Protein AF-A0A350LV17-F1 (afdb_monomer_lite)

Sequence (93 aa):
GEPVWDRLAVDAPLEEAFERARASGAPLFVNDVDIGTGARAPMLCNLQVAPLAGAPGQMLILLAPRELAGRMAQKSGVKAAARSAIGMAEMLA

Radius of gyration: 14.92 Å; chains: 1; bounding box: 36×26×43 Å

Foldseek 3Di:
DDPPCVQKDKPDPCVVVVVVCLVVQHKWWWAQIFIDRVPDGTFGWIWIKGDDPPDRSDIDIDTGGPCVVPVVPDDDDDPDDDGDRDDPPPPPD

Secondary structure (DSSP, 8-state):
---HHHH-EESS--HHHHHHHHHHT--EEEEEEEEE-SSS--EEEEEEEEEPTT-TT-EEEEEEEGGGGGGGS--------------TTSTT-

pLDDT: mean 78.86, std 18.6, range [40.59, 95.75]

Structure (mmCIF, N/CA/C/O backbone):
data_AF-A0A350LV17-F1
#
_entry.id   AF-A0A350LV17-F1
#
loop_
_atom_site.group_PDB
_atom_site.id
_atom_site.type_symbol
_atom_site.label_atom_id
_atom_site.label_alt_id
_atom_site.label_comp_id
_atom_site.label_asym_id
_atom_site.label_entity_id
_atom_site.label_seq_id
_atom_site.pdbx_PDB_ins_code
_atom_site.Cartn_x
_atom_site.Cartn_y
_atom_site.Cartn_z
_atom_site.occupancy
_atom_site.B_iso_or_equiv
_atom_site.auth_seq_id
_atom_site.auth_comp_id
_atom_site.auth_asym_id
_atom_site.auth_atom_id
_atom_site.pdbx_PDB_model_num
ATOM 1 N N . GLY A 1 1 ? -16.695 -8.918 -6.952 1.00 72.94 1 GLY A N 1
ATOM 2 C CA . GLY A 1 1 ? -15.453 -8.136 -7.092 1.00 72.94 1 GLY A CA 1
ATOM 3 C C . GLY A 1 1 ? -14.284 -9.066 -6.876 1.00 72.94 1 GLY A C 1
ATOM 4 O O . GLY A 1 1 ? -14.478 -10.079 -6.218 1.00 72.94 1 GLY A O 1
ATOM 5 N N . GLU A 1 2 ? -13.124 -8.751 -7.437 1.00 81.94 2 GLU A N 1
ATOM 6 C CA . GLU A 1 2 ? -11.883 -9.498 -7.189 1.00 81.94 2 GLU A CA 1
ATOM 7 C C . GLU A 1 2 ? -11.014 -8.740 -6.177 1.00 81.94 2 GLU A C 1
ATOM 9 O O . GLU A 1 2 ? -11.060 -7.503 -6.167 1.00 81.94 2 GLU A O 1
ATOM 14 N N . PRO A 1 3 ? -10.253 -9.439 -5.318 1.00 86.50 3 PRO A N 1
ATOM 15 C CA . PRO A 1 3 ? -9.285 -8.807 -4.432 1.00 86.50 3 PRO A CA 1
ATOM 16 C C . PRO A 1 3 ? -8.299 -7.936 -5.215 1.00 86.50 3 PRO A C 1
ATOM 18 O O . PRO A 1 3 ? -7.781 -8.326 -6.258 1.00 86.50 3 PRO A O 1
ATOM 21 N N . VAL A 1 4 ? -8.020 -6.735 -4.709 1.00 87.06 4 VAL A N 1
ATOM 22 C CA . VAL A 1 4 ? -7.124 -5.786 -5.391 1.00 87.06 4 VAL A CA 1
ATOM 23 C C . VAL A 1 4 ? -5.705 -6.344 -5.566 1.00 87.06 4 VAL A C 1
ATOM 25 O O . VAL A 1 4 ? -5.069 -6.090 -6.587 1.00 87.06 4 VAL A O 1
ATOM 28 N N . TRP A 1 5 ? -5.244 -7.157 -4.614 1.00 85.75 5 TRP A N 1
ATOM 29 C CA . TRP A 1 5 ? -3.924 -7.792 -4.635 1.00 85.75 5 TRP A CA 1
ATOM 30 C C . TRP A 1 5 ? -3.808 -8.924 -5.661 1.00 85.75 5 TRP A C 1
ATOM 32 O O . TRP A 1 5 ? -2.704 -9.227 -6.095 1.00 85.75 5 TRP A O 1
ATOM 42 N N . ASP A 1 6 ? -4.931 -9.457 -6.147 1.00 87.44 6 ASP A N 1
ATOM 43 C CA . ASP A 1 6 ? -4.938 -10.425 -7.252 1.00 87.44 6 ASP A CA 1
ATOM 44 C C . ASP A 1 6 ? -4.794 -9.726 -8.616 1.00 87.44 6 ASP A C 1
ATOM 46 O O . ASP A 1 6 ? -4.450 -10.343 -9.623 1.00 87.44 6 ASP A O 1
ATOM 50 N N . ARG A 1 7 ? -5.064 -8.413 -8.664 1.00 87.75 7 ARG A N 1
ATOM 51 C CA . ARG A 1 7 ? -5.024 -7.578 -9.877 1.00 87.75 7 ARG A CA 1
ATOM 52 C C . ARG A 1 7 ? -3.757 -6.731 -9.986 1.00 87.75 7 ARG A C 1
ATOM 54 O O . ARG A 1 7 ? -3.419 -6.294 -11.088 1.00 87.75 7 ARG A O 1
ATOM 61 N N . LEU A 1 8 ? -3.089 -6.465 -8.865 1.00 89.00 8 LEU A N 1
ATOM 62 C CA . LEU A 1 8 ? -1.891 -5.634 -8.783 1.00 89.00 8 LEU A CA 1
ATOM 63 C C . LEU A 1 8 ? -0.703 -6.462 -8.299 1.00 89.00 8 LEU A C 1
ATOM 65 O O . LEU A 1 8 ? -0.635 -6.846 -7.137 1.00 89.00 8 LEU A O 1
ATOM 69 N N . ALA A 1 9 ? 0.275 -6.652 -9.178 1.00 90.62 9 ALA A N 1
ATOM 70 C CA . ALA A 1 9 ? 1.599 -7.107 -8.787 1.00 90.62 9 ALA A CA 1
ATOM 71 C C . ALA A 1 9 ? 2.393 -5.896 -8.286 1.00 90.62 9 ALA A C 1
ATOM 73 O O . ALA A 1 9 ? 2.662 -4.978 -9.059 1.00 90.62 9 ALA A O 1
ATO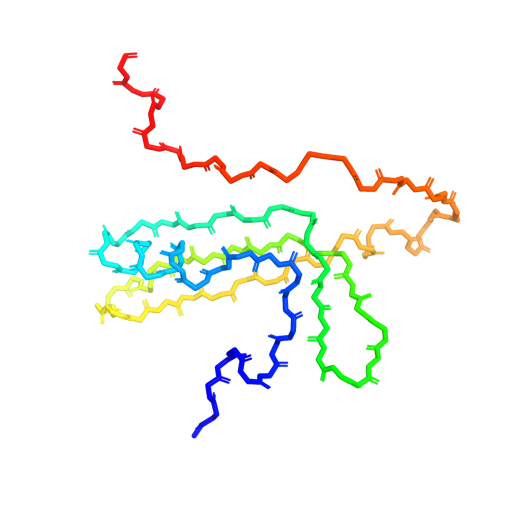M 74 N N . VAL A 1 10 ? 2.745 -5.887 -7.002 1.00 90.31 10 VAL A N 1
ATOM 75 C CA . VAL A 1 10 ? 3.511 -4.813 -6.361 1.00 90.31 10 VAL A CA 1
ATOM 76 C C . VAL A 1 10 ? 4.833 -5.396 -5.882 1.00 90.31 10 VAL A C 1
ATOM 78 O O . VAL A 1 10 ? 4.839 -6.308 -5.057 1.00 90.31 10 VAL A O 1
ATOM 81 N N . ASP A 1 11 ? 5.956 -4.869 -6.364 1.00 87.38 11 ASP A N 1
ATOM 82 C CA . ASP A 1 11 ? 7.280 -5.267 -5.870 1.00 87.38 11 ASP A CA 1
ATOM 83 C C . ASP A 1 11 ? 7.608 -4.538 -4.553 1.00 87.38 11 ASP A C 1
ATOM 85 O O . ASP A 1 11 ? 8.477 -3.672 -4.478 1.00 87.38 11 ASP A O 1
ATOM 89 N N . ALA A 1 12 ? 6.844 -4.834 -3.500 1.00 81.44 12 ALA A N 1
ATOM 90 C CA . ALA A 1 12 ? 7.094 -4.394 -2.130 1.00 81.44 12 ALA A CA 1
ATOM 91 C C . ALA A 1 12 ? 6.325 -5.283 -1.133 1.00 81.44 12 ALA A C 1
ATOM 93 O O . ALA A 1 12 ? 5.224 -5.737 -1.451 1.00 81.44 12 ALA A O 1
ATOM 94 N N . PRO A 1 13 ? 6.845 -5.499 0.092 1.00 82.75 13 PRO A N 1
ATOM 95 C CA . PRO A 1 13 ? 6.122 -6.218 1.140 1.00 82.75 13 PRO A CA 1
ATOM 96 C C . PRO A 1 13 ? 4.976 -5.348 1.683 1.00 82.75 13 PRO A C 1
ATOM 98 O O . PRO A 1 13 ? 5.141 -4.605 2.650 1.00 82.75 13 PRO A O 1
ATOM 101 N N . LEU A 1 14 ? 3.822 -5.390 1.013 1.00 85.94 14 LEU A N 1
ATOM 102 C CA . LEU A 1 14 ? 2.713 -4.472 1.279 1.00 85.94 14 LEU A CA 1
ATOM 103 C C . LEU A 1 14 ? 1.660 -5.034 2.237 1.00 85.94 14 LEU A C 1
ATOM 105 O O . LEU A 1 14 ? 0.987 -4.254 2.899 1.00 85.94 14 LEU A O 1
ATOM 109 N N . GLU A 1 15 ? 1.531 -6.356 2.334 1.00 85.81 15 GLU A N 1
ATOM 110 C CA . GLU A 1 15 ? 0.441 -7.022 3.058 1.00 85.81 15 GLU A CA 1
ATOM 111 C C . GLU A 1 15 ? 0.406 -6.639 4.543 1.00 85.81 15 GLU A C 1
ATOM 113 O O . GLU A 1 15 ? -0.545 -5.997 4.988 1.00 85.81 15 GLU A O 1
ATOM 118 N N . GLU A 1 16 ? 1.484 -6.893 5.291 1.00 89.12 16 GLU A N 1
ATOM 119 C CA . GLU A 1 16 ? 1.545 -6.532 6.714 1.00 89.12 16 GLU A CA 1
ATOM 120 C C . GLU A 1 16 ? 1.437 -5.016 6.944 1.00 89.12 16 GLU A C 1
ATOM 122 O O . GLU A 1 16 ? 0.822 -4.560 7.909 1.00 89.12 16 GLU A O 1
ATOM 127 N N . ALA A 1 17 ? 2.045 -4.207 6.069 1.00 90.56 17 ALA A N 1
ATOM 128 C CA . ALA A 1 17 ? 1.988 -2.751 6.175 1.00 90.56 17 ALA A CA 1
ATOM 129 C C . ALA A 1 17 ? 0.558 -2.233 5.968 1.00 90.56 17 ALA A C 1
ATOM 131 O O . ALA A 1 17 ? 0.103 -1.354 6.703 1.00 90.56 17 ALA A O 1
ATOM 132 N N . PHE A 1 18 ? -0.162 -2.808 5.005 1.00 92.19 18 PHE A N 1
ATOM 133 C CA . PHE A 1 18 ? -1.562 -2.518 4.733 1.00 92.19 18 PHE A CA 1
ATOM 134 C C . PHE A 1 18 ? -2.463 -2.968 5.883 1.00 92.19 18 PHE A C 1
ATOM 136 O O . PHE A 1 18 ? -3.337 -2.211 6.301 1.00 92.19 18 PHE A O 1
ATOM 143 N N . GLU A 1 19 ? -2.249 -4.165 6.432 1.00 92.31 19 GLU A N 1
ATOM 144 C CA . GLU A 1 19 ? -3.020 -4.655 7.575 1.00 92.31 19 GLU A CA 1
ATOM 145 C C . GLU A 1 19 ? -2.858 -3.763 8.800 1.00 92.31 19 GLU A C 1
ATOM 147 O O . GLU A 1 19 ? -3.861 -3.370 9.398 1.00 92.31 19 GLU A O 1
ATOM 152 N N . ARG A 1 20 ? -1.622 -3.364 9.126 1.00 92.62 20 ARG A N 1
ATOM 153 C CA . ARG A 1 20 ? -1.363 -2.413 10.214 1.00 92.62 20 ARG A CA 1
ATOM 154 C C . ARG A 1 20 ? -2.041 -1.071 9.965 1.00 92.62 20 ARG A C 1
ATOM 156 O O . ARG A 1 20 ? -2.700 -0.571 10.869 1.00 92.62 20 ARG A O 1
ATOM 163 N N . ALA A 1 21 ? -1.918 -0.513 8.759 1.00 93.38 21 ALA A N 1
ATOM 164 C CA . ALA A 1 21 ? -2.538 0.761 8.389 1.00 93.38 21 ALA A CA 1
ATOM 165 C C . ALA A 1 21 ? -4.072 0.710 8.487 1.00 93.38 21 ALA A C 1
ATOM 167 O O . ALA A 1 21 ? -4.705 1.624 9.013 1.00 93.38 21 ALA A O 1
ATOM 168 N N . ARG A 1 22 ? -4.676 -0.398 8.045 1.00 93.88 22 ARG A N 1
ATOM 169 C CA . ARG A 1 22 ? -6.119 -0.634 8.149 1.00 93.88 22 ARG A CA 1
ATOM 170 C C . ARG A 1 22 ? -6.573 -0.794 9.600 1.00 93.88 22 ARG A C 1
ATOM 172 O O . ARG A 1 22 ? -7.610 -0.249 9.960 1.00 93.88 22 ARG A O 1
ATOM 179 N N . ALA A 1 23 ? -5.813 -1.516 10.423 1.00 94.44 23 ALA A N 1
ATOM 180 C CA . ALA A 1 23 ? -6.134 -1.730 11.833 1.00 94.44 23 ALA A CA 1
ATOM 181 C C . ALA A 1 23 ? -6.004 -0.448 12.669 1.00 94.44 23 ALA A C 1
ATOM 183 O O . ALA A 1 23 ? -6.816 -0.215 13.560 1.00 94.44 23 ALA A O 1
ATOM 184 N N . SER A 1 24 ? -5.010 0.394 12.375 1.00 93.25 24 SER A N 1
ATOM 185 C CA . SER A 1 24 ? -4.785 1.659 13.084 1.00 93.25 24 SER A CA 1
ATOM 186 C C . SER A 1 24 ? -5.578 2.838 12.519 1.00 93.25 24 SER A C 1
ATOM 188 O O . SER A 1 24 ? -5.588 3.905 13.129 1.00 93.25 24 SER A O 1
ATOM 190 N N . GLY A 1 25 ? -6.229 2.679 11.361 1.00 92.62 25 GLY A N 1
ATOM 191 C CA . GLY A 1 25 ? -6.873 3.790 10.661 1.00 92.62 25 GLY A CA 1
ATOM 192 C C . GLY A 1 25 ? -5.872 4.856 10.202 1.00 92.62 25 GLY A C 1
ATOM 193 O O . GLY A 1 25 ? -6.219 6.033 10.124 1.00 92.62 25 GLY A O 1
ATOM 194 N N . ALA A 1 26 ? -4.628 4.466 9.927 1.00 92.88 26 ALA A N 1
ATOM 195 C CA . ALA A 1 26 ? -3.571 5.368 9.491 1.00 92.88 26 ALA A CA 1
ATOM 196 C C . ALA A 1 26 ? -3.362 5.293 7.970 1.00 92.88 26 ALA A C 1
ATOM 198 O O . ALA A 1 26 ? -3.596 4.248 7.355 1.00 92.88 26 ALA A O 1
ATOM 199 N N . PRO A 1 27 ? -2.895 6.380 7.335 1.00 94.69 27 PRO A N 1
ATOM 200 C CA . PRO A 1 27 ? -2.456 6.326 5.951 1.00 94.69 27 PRO A CA 1
ATOM 201 C C . PRO A 1 27 ? -1.113 5.585 5.812 1.00 94.69 27 PRO A C 1
ATOM 203 O O . PRO A 1 27 ? -0.265 5.615 6.703 1.00 94.69 27 PRO A O 1
ATOM 206 N N . LEU A 1 28 ? -0.906 4.956 4.658 1.00 94.31 28 LEU A N 1
ATOM 207 C CA . LEU A 1 28 ? 0.309 4.256 4.249 1.00 94.31 28 LEU A CA 1
ATOM 208 C C . LEU A 1 28 ? 0.819 4.855 2.938 1.00 94.31 28 LEU A C 1
ATOM 210 O O . LEU A 1 28 ? 0.069 4.971 1.971 1.00 94.31 28 LEU A O 1
ATOM 214 N N . PHE A 1 29 ? 2.108 5.182 2.896 1.00 93.75 29 PHE A N 1
ATOM 215 C CA . PHE A 1 29 ? 2.776 5.737 1.724 1.00 93.75 29 PHE A CA 1
ATOM 216 C C . PHE A 1 29 ? 3.934 4.826 1.333 1.00 93.75 29 PHE A C 1
ATOM 218 O O . PHE A 1 29 ? 4.786 4.506 2.161 1.00 93.75 29 PHE A O 1
ATOM 225 N N . VAL A 1 30 ? 3.965 4.417 0.069 1.00 91.81 30 VAL A N 1
ATOM 226 C CA . VAL A 1 30 ? 5.039 3.612 -0.511 1.00 91.81 30 VAL A CA 1
ATOM 227 C C . VAL A 1 30 ? 5.505 4.314 -1.771 1.00 91.81 30 VAL A C 1
ATOM 229 O O . VAL A 1 30 ? 4.759 4.442 -2.738 1.00 91.81 30 VAL A O 1
ATOM 232 N N . ASN A 1 31 ? 6.734 4.806 -1.746 1.00 90.56 31 ASN A N 1
ATOM 233 C CA . ASN A 1 31 ? 7.312 5.515 -2.878 1.00 90.56 31 ASN A CA 1
ATOM 234 C C . ASN A 1 31 ? 8.124 4.560 -3.747 1.00 90.56 31 ASN A C 1
ATOM 236 O O . ASN A 1 31 ? 8.682 3.586 -3.239 1.00 90.56 31 ASN A O 1
ATOM 240 N N . ASP A 1 32 ? 8.216 4.888 -5.034 1.00 91.00 32 ASP A N 1
ATOM 241 C CA . ASP A 1 32 ? 9.136 4.247 -5.976 1.00 91.00 32 ASP A CA 1
ATOM 242 C C . ASP A 1 32 ? 9.011 2.721 -6.032 1.00 91.00 32 ASP A C 1
ATOM 244 O O . ASP A 1 32 ? 10.001 1.991 -5.965 1.00 91.00 32 ASP A O 1
ATOM 248 N N . VAL A 1 33 ? 7.775 2.239 -6.167 1.00 90.88 33 VAL A N 1
ATOM 249 C CA . VAL A 1 33 ? 7.475 0.814 -6.297 1.00 90.88 33 VAL A CA 1
ATOM 250 C C . VAL A 1 33 ? 7.043 0.468 -7.717 1.00 90.88 33 VAL A C 1
ATOM 252 O O . VAL A 1 33 ? 6.248 1.184 -8.331 1.00 90.88 33 VAL A O 1
ATOM 255 N N . ASP A 1 34 ? 7.559 -0.642 -8.239 1.00 92.12 34 ASP A N 1
ATOM 256 C CA . ASP A 1 34 ? 7.105 -1.198 -9.508 1.00 92.12 34 ASP A CA 1
ATOM 257 C C . ASP A 1 34 ? 5.736 -1.858 -9.329 1.00 92.12 34 ASP A C 1
ATOM 259 O O . ASP A 1 34 ? 5.555 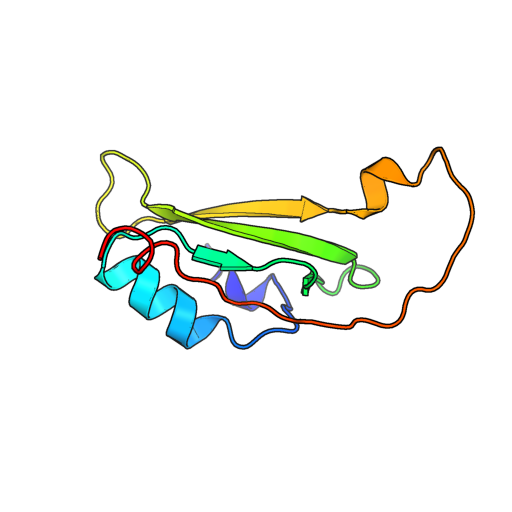-2.759 -8.504 1.00 92.12 34 ASP A O 1
ATOM 263 N N . ILE A 1 35 ? 4.759 -1.391 -10.110 1.00 91.75 35 ILE A N 1
ATOM 264 C CA . ILE A 1 35 ? 3.383 -1.889 -10.092 1.00 91.75 35 ILE A CA 1
ATOM 265 C C . ILE A 1 35 ? 2.992 -2.372 -11.483 1.00 91.75 35 ILE A C 1
ATOM 267 O O . ILE A 1 35 ? 3.017 -1.618 -12.459 1.00 91.75 35 ILE A O 1
ATOM 271 N N . GLY A 1 36 ? 2.598 -3.639 -11.571 1.00 91.94 36 GLY A N 1
ATOM 272 C CA . GLY A 1 36 ? 2.134 -4.291 -12.789 1.00 91.94 36 GLY A CA 1
ATOM 273 C C . GLY A 1 36 ? 0.712 -4.828 -12.659 1.00 91.94 36 GLY A C 1
ATOM 274 O O . GLY A 1 36 ? 0.233 -5.128 -11.572 1.00 91.94 36 GLY A O 1
ATOM 275 N N . THR A 1 37 ? 0.043 -4.986 -13.799 1.00 89.06 37 THR A N 1
ATOM 276 C CA . THR A 1 37 ? -1.287 -5.620 -13.903 1.00 89.06 37 THR A CA 1
ATOM 277 C C . THR A 1 37 ? -1.261 -6.894 -14.754 1.00 89.06 37 THR A C 1
ATOM 279 O O . THR A 1 37 ? -2.305 -7.401 -15.151 1.00 89.06 37 THR A O 1
ATOM 282 N N . GLY A 1 38 ? -0.071 -7.361 -15.148 1.00 85.88 38 GLY A N 1
ATOM 283 C CA . GLY A 1 38 ? 0.120 -8.461 -16.104 1.00 85.88 38 GLY A CA 1
ATOM 284 C C . GLY A 1 38 ? -0.153 -8.103 -17.574 1.00 85.88 38 GLY A C 1
ATOM 285 O O . GLY A 1 38 ? 0.360 -8.768 -18.465 1.00 85.88 38 GLY A O 1
ATOM 286 N N . ALA A 1 39 ? -0.893 -7.025 -17.856 1.00 86.25 39 ALA A N 1
ATOM 287 C CA . ALA A 1 39 ? -1.232 -6.609 -19.224 1.00 86.25 39 ALA A CA 1
ATOM 288 C C . ALA A 1 39 ? -0.098 -5.867 -19.964 1.00 86.25 39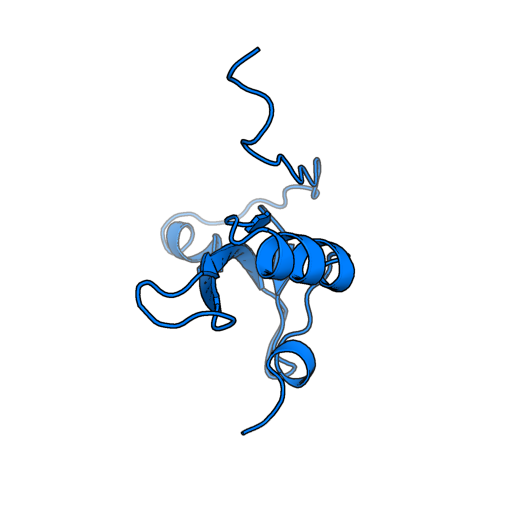 ALA A C 1
ATOM 290 O O . ALA A 1 39 ? -0.143 -5.714 -21.183 1.00 86.25 39 ALA A O 1
ATOM 291 N N . ARG A 1 40 ? 0.899 -5.359 -19.232 1.00 85.56 40 ARG A N 1
ATOM 292 C CA . ARG A 1 40 ? 2.071 -4.643 -19.758 1.00 85.56 40 ARG A CA 1
ATOM 293 C C . ARG A 1 40 ? 3.230 -4.704 -18.764 1.00 85.56 40 ARG A C 1
ATOM 295 O O . ARG A 1 40 ? 3.046 -5.164 -17.638 1.00 85.56 40 ARG A O 1
ATOM 302 N N . ALA A 1 41 ? 4.388 -4.179 -19.171 1.00 87.38 41 ALA A N 1
ATOM 303 C CA . ALA A 1 41 ? 5.516 -3.969 -18.269 1.00 87.38 41 ALA A CA 1
ATOM 304 C C . ALA A 1 41 ? 5.089 -3.160 -17.019 1.00 87.38 41 ALA A C 1
ATOM 306 O O . ALA A 1 41 ? 4.303 -2.211 -17.166 1.00 87.38 41 ALA A O 1
ATOM 307 N N . PRO A 1 42 ? 5.570 -3.529 -15.815 1.00 90.31 42 PRO A N 1
ATOM 308 C CA . PRO A 1 42 ? 5.349 -2.757 -14.597 1.00 90.31 42 PRO A CA 1
ATOM 309 C C . PRO A 1 42 ? 5.774 -1.294 -14.749 1.00 90.31 42 PRO A C 1
ATOM 311 O O . PRO A 1 42 ? 6.670 -0.975 -15.529 1.00 90.31 42 PRO A O 1
ATOM 314 N N . MET A 1 43 ? 5.111 -0.409 -14.010 1.00 89.81 43 MET A N 1
ATOM 315 C CA . MET A 1 43 ? 5.435 1.013 -13.956 1.00 89.81 43 MET A CA 1
ATOM 316 C C . MET A 1 43 ? 5.910 1.414 -12.573 1.00 89.81 43 MET A C 1
ATOM 318 O O . MET A 1 43 ? 5.290 1.037 -11.577 1.00 89.81 43 MET A O 1
ATOM 322 N N . LEU A 1 44 ? 6.884 2.318 -12.535 1.00 91.75 44 LEU A N 1
ATOM 323 C CA . LEU A 1 44 ? 7.286 2.968 -11.301 1.00 91.75 44 LEU A CA 1
ATOM 324 C C . LEU A 1 44 ? 6.188 3.921 -10.813 1.00 91.75 44 LEU A C 1
ATOM 326 O O . LEU A 1 44 ? 5.831 4.894 -11.491 1.00 91.75 44 LEU A O 1
ATOM 330 N N . CYS A 1 45 ? 5.653 3.647 -9.629 1.00 92.00 45 CYS A N 1
ATOM 331 C CA . CYS A 1 45 ? 4.549 4.379 -9.026 1.00 92.00 45 CYS A CA 1
ATOM 332 C C . CYS A 1 45 ? 4.865 4.772 -7.582 1.00 92.00 45 CYS A C 1
ATOM 334 O O . CYS A 1 45 ? 5.545 4.050 -6.858 1.00 92.00 45 CYS A O 1
ATOM 336 N N . ASN A 1 46 ? 4.276 5.882 -7.142 1.00 92.81 46 ASN A N 1
ATOM 337 C CA . ASN A 1 46 ? 4.008 6.096 -5.724 1.00 92.81 46 ASN A CA 1
ATOM 338 C C . ASN A 1 46 ? 2.621 5.523 -5.412 1.00 92.81 46 ASN A C 1
ATOM 340 O O . ASN A 1 46 ? 1.660 5.786 -6.137 1.00 92.81 46 ASN A O 1
ATOM 344 N N . LEU A 1 47 ? 2.516 4.750 -4.339 1.00 93.25 47 LEU A N 1
ATOM 345 C CA . LEU A 1 47 ? 1.288 4.150 -3.841 1.00 93.25 47 LEU A CA 1
ATOM 346 C C . LEU A 1 47 ? 0.917 4.808 -2.514 1.00 93.25 47 LEU A C 1
ATOM 348 O O . LEU A 1 47 ? 1.744 4.933 -1.612 1.00 93.25 47 LEU A O 1
ATOM 352 N N . GLN A 1 48 ? -0.339 5.223 -2.393 1.00 94.75 48 GLN A N 1
ATOM 353 C CA . GLN A 1 48 ? -0.899 5.727 -1.144 1.00 94.75 48 GLN A CA 1
ATOM 354 C C . GLN A 1 48 ? -2.143 4.927 -0.798 1.00 94.75 48 GLN A C 1
ATOM 356 O O . GLN A 1 48 ? -2.980 4.674 -1.663 1.00 94.75 48 GLN A O 1
ATOM 361 N N . VAL A 1 49 ? -2.275 4.554 0.466 1.00 94.81 49 VAL A N 1
ATOM 362 C CA . VAL A 1 49 ? -3.478 3.932 1.010 1.00 94.81 49 VAL A CA 1
ATOM 363 C C . VAL A 1 49 ? -3.951 4.766 2.184 1.00 94.81 49 VAL A C 1
ATOM 365 O O . VAL A 1 49 ? -3.146 5.132 3.033 1.00 94.81 49 VAL A O 1
ATOM 368 N N . ALA A 1 50 ? -5.242 5.061 2.263 1.00 95.75 50 ALA A N 1
ATOM 369 C CA . ALA A 1 50 ? -5.808 5.797 3.389 1.00 95.75 50 ALA A CA 1
ATOM 370 C C . ALA A 1 50 ? -7.218 5.297 3.722 1.00 95.75 50 ALA A C 1
ATOM 372 O O . ALA A 1 50 ? -7.915 4.831 2.820 1.00 95.75 50 ALA A O 1
ATOM 373 N N . PRO A 1 51 ? -7.672 5.398 4.981 1.00 95.75 51 PRO A N 1
ATOM 374 C CA . PRO A 1 51 ? -9.055 5.094 5.328 1.00 95.75 51 PRO A CA 1
ATOM 375 C C . PRO A 1 51 ? -10.038 5.992 4.577 1.00 95.75 51 PRO A C 1
ATOM 377 O O . PRO A 1 51 ? -9.801 7.190 4.403 1.00 95.75 51 PRO A O 1
ATOM 380 N N . LEU A 1 52 ? -11.172 5.427 4.169 1.00 95.44 52 LEU A N 1
ATOM 381 C CA . LEU A 1 52 ? -12.263 6.198 3.587 1.00 95.44 52 LEU A CA 1
ATOM 382 C C . LEU A 1 52 ? -13.080 6.869 4.701 1.00 95.44 52 LEU A C 1
ATOM 384 O O . LEU A 1 52 ? -13.649 6.205 5.570 1.00 95.44 52 LEU A O 1
ATOM 388 N N . ALA A 1 53 ? -13.160 8.200 4.663 1.00 90.75 53 ALA A N 1
ATOM 389 C CA . ALA A 1 53 ? -13.930 8.972 5.633 1.00 90.75 53 ALA A CA 1
ATOM 390 C C . ALA A 1 53 ? -15.403 8.524 5.656 1.00 90.75 53 ALA A C 1
ATOM 392 O O . ALA A 1 53 ? -16.050 8.424 4.615 1.00 90.75 53 ALA A O 1
ATOM 393 N N . GLY A 1 54 ? -15.929 8.252 6.853 1.00 92.75 54 GLY A N 1
ATOM 394 C CA . GLY A 1 54 ? -17.306 7.781 7.035 1.00 92.75 54 GLY A CA 1
ATOM 395 C C . GLY A 1 54 ? -17.544 6.305 6.690 1.00 92.75 54 GLY A C 1
ATOM 396 O O . GLY A 1 54 ? -18.681 5.853 6.793 1.00 92.75 54 GLY A O 1
ATOM 397 N N . ALA A 1 55 ? -16.507 5.540 6.329 1.00 94.44 55 ALA A N 1
ATOM 398 C CA . ALA A 1 55 ? -16.617 4.119 5.997 1.00 94.44 55 ALA A CA 1
ATOM 399 C C . ALA A 1 55 ? -15.547 3.280 6.731 1.00 94.44 55 ALA A C 1
ATOM 401 O O . ALA A 1 55 ? -14.497 2.967 6.164 1.00 94.44 55 ALA A O 1
ATOM 402 N N . PRO A 1 56 ? -15.793 2.894 8.001 1.00 88.38 56 PRO A N 1
ATOM 403 C CA . PRO A 1 56 ? -14.849 2.107 8.793 1.00 88.38 56 PRO A CA 1
ATOM 404 C C . PRO A 1 56 ? -14.423 0.809 8.097 1.00 88.38 56 PRO A C 1
ATOM 406 O O . PRO A 1 56 ? -15.248 0.084 7.542 1.00 88.38 56 PRO A O 1
ATOM 409 N N . GLY A 1 57 ? -13.123 0.513 8.132 1.00 88.44 57 GLY A N 1
ATOM 410 C CA . GLY A 1 57 ? -12.538 -0.684 7.518 1.00 88.44 57 GLY A CA 1
ATOM 411 C C . GLY A 1 57 ? -12.384 -0.628 5.992 1.00 88.44 57 GLY A C 1
ATOM 412 O O . GLY A 1 57 ? -11.730 -1.509 5.431 1.00 88.44 57 GLY A O 1
ATOM 413 N N . GLN A 1 58 ? -12.930 0.394 5.322 1.00 93.31 58 GLN A N 1
ATOM 414 C CA . GLN A 1 58 ? -12.702 0.631 3.898 1.00 93.31 58 GLN A CA 1
ATOM 415 C C . GLN A 1 58 ? -11.486 1.531 3.692 1.00 93.31 58 GLN A C 1
ATOM 417 O O . GLN A 1 58 ? -11.291 2.517 4.402 1.00 93.31 58 GLN A O 1
ATOM 422 N N . MET A 1 59 ? -10.687 1.196 2.683 1.00 94.12 59 MET A N 1
ATOM 423 C CA . MET A 1 59 ? -9.472 1.923 2.334 1.00 94.12 59 MET A CA 1
ATOM 424 C C . MET A 1 59 ? -9.558 2.397 0.882 1.00 94.12 59 MET A C 1
ATOM 426 O O . MET A 1 59 ? -10.028 1.668 0.009 1.00 94.12 59 MET A O 1
ATOM 430 N N . LEU A 1 60 ? -9.071 3.604 0.621 1.00 94.81 60 LEU A N 1
ATOM 431 C CA . LEU A 1 60 ? -8.784 4.120 -0.710 1.00 94.81 60 LEU A CA 1
ATOM 432 C C . LEU A 1 60 ? -7.340 3.795 -1.075 1.00 94.81 60 LEU A C 1
ATOM 434 O O . LEU A 1 60 ? -6.456 3.927 -0.233 1.00 94.81 60 LEU A O 1
ATOM 438 N N . ILE A 1 61 ? -7.106 3.418 -2.332 1.00 93.06 61 ILE A N 1
ATOM 439 C CA . ILE A 1 61 ? -5.767 3.222 -2.894 1.00 93.06 61 ILE A CA 1
ATOM 440 C C . ILE A 1 61 ? -5.583 4.210 -4.045 1.00 93.06 61 ILE A C 1
ATOM 442 O O . ILE A 1 61 ? -6.378 4.234 -4.983 1.00 93.06 61 ILE A O 1
ATOM 446 N N . LEU A 1 62 ? -4.520 5.006 -3.982 1.00 94.06 62 LEU A N 1
ATOM 447 C CA . LEU A 1 62 ? -4.077 5.902 -5.041 1.00 94.06 62 LEU A CA 1
ATOM 448 C C . LEU A 1 62 ? -2.757 5.388 -5.611 1.00 94.06 62 LEU A C 1
ATOM 450 O O . LEU A 1 62 ? -1.768 5.261 -4.892 1.00 94.06 62 LEU A O 1
ATOM 454 N N . LEU A 1 63 ? -2.743 5.135 -6.916 1.00 91.69 63 LEU A N 1
ATOM 455 C CA . LEU A 1 63 ? -1.544 4.805 -7.676 1.00 91.69 63 LEU A CA 1
ATOM 456 C C . LEU A 1 63 ? -1.166 6.026 -8.515 1.00 91.69 63 LEU A C 1
ATOM 458 O O . LEU A 1 63 ? -1.937 6.441 -9.378 1.00 91.69 63 LEU A O 1
ATOM 462 N N . ALA A 1 64 ? 0.004 6.602 -8.261 1.00 91.69 64 ALA A N 1
ATOM 463 C CA . ALA A 1 64 ? 0.526 7.767 -8.966 1.00 91.69 64 ALA A CA 1
ATOM 464 C C . ALA A 1 64 ? 1.763 7.365 -9.793 1.00 91.69 64 ALA A C 1
ATOM 466 O O . ALA A 1 64 ? 2.869 7.309 -9.246 1.00 91.69 64 ALA A O 1
ATOM 467 N N . PRO A 1 65 ? 1.607 7.069 -11.101 1.00 90.31 65 PRO A N 1
ATOM 468 C CA . PRO A 1 65 ? 2.729 6.730 -11.970 1.00 90.31 65 PRO A CA 1
ATOM 469 C C . PRO A 1 65 ? 3.722 7.887 -12.070 1.00 90.31 65 PRO A C 1
ATOM 471 O O . PRO A 1 65 ? 3.341 9.014 -12.391 1.00 90.31 65 PRO A O 1
ATOM 474 N N . ARG A 1 66 ? 5.010 7.607 -11.864 1.00 83.44 66 ARG A N 1
ATOM 475 C CA . ARG A 1 66 ? 6.069 8.625 -11.942 1.00 83.44 66 ARG A CA 1
ATOM 476 C C . ARG A 1 66 ? 6.451 8.981 -13.380 1.00 83.44 66 ARG A C 1
ATOM 478 O O . ARG A 1 66 ? 6.928 10.080 -13.642 1.00 83.44 66 ARG A O 1
ATOM 485 N N . GLU A 1 67 ? 6.171 8.097 -14.335 1.00 68.88 67 GLU A N 1
ATOM 486 C CA . GLU A 1 67 ? 6.558 8.281 -15.741 1.00 68.88 67 GLU A CA 1
ATOM 487 C C . GLU A 1 67 ? 5.687 9.274 -16.531 1.00 68.88 67 GLU A C 1
ATOM 489 O O . GLU A 1 67 ? 6.051 9.666 -17.641 1.00 68.88 67 GLU A O 1
ATOM 494 N N . LEU A 1 68 ? 4.562 9.748 -15.981 1.00 56.00 68 LEU A N 1
ATOM 495 C CA . LEU A 1 68 ? 3.749 10.782 -16.640 1.00 56.00 68 LEU A CA 1
ATOM 496 C C . LEU A 1 68 ? 4.451 12.151 -16.701 1.00 56.00 68 LEU A C 1
ATOM 498 O O . LEU A 1 68 ? 4.098 12.963 -17.552 1.00 56.00 68 LEU A O 1
ATOM 502 N N . ALA A 1 69 ? 5.495 12.379 -15.895 1.00 50.88 69 ALA A N 1
ATOM 503 C CA . ALA A 1 69 ? 6.374 13.544 -16.029 1.00 50.88 69 ALA A CA 1
ATOM 504 C C . ALA A 1 69 ? 7.388 13.413 -17.192 1.00 50.88 69 ALA A C 1
ATOM 506 O O . ALA A 1 69 ? 7.987 14.400 -17.612 1.00 50.88 69 ALA A O 1
ATOM 507 N N . GLY A 1 70 ? 7.579 12.200 -17.730 1.00 46.16 70 GLY A N 1
ATOM 508 C CA . GLY A 1 70 ? 8.646 11.858 -18.676 1.00 46.16 70 GLY A CA 1
ATOM 509 C C . GLY A 1 70 ? 8.274 11.903 -20.159 1.00 46.16 70 GLY A C 1
ATOM 510 O O . GLY A 1 70 ? 9.172 11.878 -20.996 1.00 46.16 70 GLY A O 1
ATOM 511 N N . ARG A 1 71 ? 6.995 12.052 -20.547 1.00 49.88 71 ARG A N 1
ATOM 512 C CA . ARG A 1 71 ? 6.666 12.272 -21.979 1.00 49.88 71 ARG A CA 1
ATOM 513 C C . ARG A 1 71 ? 7.209 13.597 -22.534 1.00 49.88 71 ARG A C 1
ATOM 515 O O . ARG A 1 71 ? 7.159 13.799 -23.741 1.00 49.88 71 ARG A O 1
ATOM 522 N N . MET A 1 72 ? 7.766 14.460 -21.682 1.00 48.72 72 MET A N 1
ATOM 523 C CA . MET A 1 72 ? 8.527 15.647 -22.081 1.00 48.72 72 MET A CA 1
ATOM 524 C C . MET A 1 72 ? 10.052 15.501 -21.975 1.00 48.72 72 MET A C 1
ATOM 526 O O . MET A 1 72 ? 10.754 16.377 -22.470 1.00 48.72 72 MET A O 1
ATOM 530 N N . ALA A 1 73 ? 10.600 14.437 -21.382 1.00 42.94 73 ALA A N 1
ATOM 531 C CA . ALA A 1 73 ? 12.045 14.329 -21.188 1.00 42.94 73 ALA A CA 1
ATOM 532 C C . ALA A 1 73 ? 12.532 12.889 -21.359 1.00 42.94 73 ALA A C 1
ATOM 534 O O . ALA A 1 73 ? 12.392 12.019 -20.503 1.00 42.94 73 ALA A O 1
ATOM 535 N N . GLN A 1 74 ? 13.116 12.681 -22.529 1.00 46.97 74 GLN A N 1
ATOM 536 C CA . GLN A 1 74 ? 13.893 11.531 -22.946 1.00 46.97 74 GLN A CA 1
ATOM 537 C C . GLN A 1 74 ? 14.855 11.016 -21.851 1.00 46.97 74 GLN A C 1
ATOM 539 O O . GLN A 1 74 ? 15.557 11.812 -21.243 1.00 46.97 74 GLN A O 1
ATOM 544 N N . LYS A 1 75 ? 14.952 9.681 -21.716 1.00 48.81 75 LYS A N 1
ATOM 545 C CA . LYS A 1 75 ? 16.083 8.892 -21.172 1.00 48.81 75 LYS A CA 1
ATOM 546 C C . LYS A 1 75 ? 16.704 9.362 -19.843 1.00 48.81 75 LYS A C 1
ATOM 548 O O . LYS A 1 75 ? 17.438 10.340 -19.821 1.00 48.81 75 LYS A O 1
ATOM 553 N N . SER A 1 76 ? 16.661 8.506 -18.819 1.00 40.59 76 SER A N 1
ATOM 554 C CA . SER A 1 76 ? 17.872 8.057 -18.100 1.00 40.59 76 SER A CA 1
ATOM 555 C C . SER A 1 76 ? 17.534 6.940 -17.119 1.00 40.59 76 SER A C 1
ATOM 557 O O . SER A 1 76 ? 16.630 7.076 -16.302 1.00 40.59 76 SER A O 1
ATOM 559 N N . GLY A 1 77 ? 18.264 5.827 -17.213 1.00 51.62 77 GLY A N 1
ATOM 560 C CA . GLY A 1 77 ? 18.192 4.754 -16.231 1.00 51.62 77 GLY A CA 1
ATOM 561 C C . GLY A 1 77 ? 18.702 5.251 -14.884 1.00 51.62 77 GLY A C 1
ATOM 562 O O . GLY A 1 77 ? 19.832 5.725 -14.784 1.00 51.62 77 GLY A O 1
ATOM 563 N N . VAL A 1 78 ? 17.878 5.129 -13.850 1.00 48.69 78 VAL A N 1
ATOM 564 C CA . VAL A 1 78 ? 18.291 5.353 -12.467 1.00 48.69 78 VAL A CA 1
ATOM 565 C C . VAL A 1 78 ? 18.022 4.062 -11.715 1.00 48.69 78 VAL A C 1
ATOM 567 O O . VAL A 1 78 ? 16.893 3.587 -11.646 1.00 48.69 78 VAL A O 1
ATOM 570 N N . LYS A 1 79 ? 19.105 3.461 -11.218 1.00 47.53 79 LYS A N 1
ATOM 571 C CA . LYS A 1 79 ? 19.081 2.291 -10.343 1.00 47.53 79 LYS A CA 1
ATOM 572 C C . LYS A 1 79 ? 18.216 2.613 -9.126 1.00 47.53 79 LYS A C 1
ATOM 574 O O . LYS A 1 79 ? 18.487 3.598 -8.443 1.00 47.53 79 LYS A O 1
ATOM 579 N N . ALA A 1 80 ? 17.205 1.781 -8.878 1.00 48.62 80 ALA A N 1
ATOM 580 C CA . ALA A 1 80 ? 16.366 1.847 -7.692 1.00 48.62 80 ALA A CA 1
ATOM 581 C C . ALA A 1 80 ? 17.249 1.818 -6.435 1.00 48.62 80 ALA A C 1
ATOM 583 O O . ALA A 1 80 ? 17.929 0.830 -6.157 1.00 48.62 80 ALA A O 1
ATOM 584 N N . ALA A 1 81 ? 17.268 2.927 -5.703 1.00 47.16 81 ALA A N 1
ATOM 585 C CA . ALA A 1 81 ? 17.900 3.036 -4.403 1.00 47.16 81 ALA A CA 1
ATOM 586 C C . ALA A 1 81 ? 16.939 3.767 -3.459 1.00 47.16 81 ALA A C 1
ATOM 588 O O . ALA A 1 81 ? 16.415 4.820 -3.808 1.00 47.16 81 ALA A O 1
ATOM 589 N N . ALA A 1 82 ? 16.779 3.174 -2.270 1.00 44.16 82 ALA A N 1
ATOM 590 C CA . ALA A 1 82 ? 16.007 3.613 -1.104 1.00 44.16 82 ALA A CA 1
ATOM 591 C C . ALA A 1 82 ? 14.476 3.405 -1.156 1.00 44.16 82 ALA A C 1
ATOM 593 O O . ALA A 1 82 ? 13.696 4.339 -1.314 1.00 44.16 82 ALA A O 1
ATOM 594 N N . ARG A 1 83 ? 14.037 2.162 -0.891 1.00 48.75 83 ARG A N 1
ATOM 595 C CA . ARG A 1 83 ? 12.684 1.885 -0.377 1.00 48.75 83 ARG A CA 1
ATOM 596 C C . ARG A 1 83 ? 12.585 2.437 1.050 1.00 48.75 83 ARG A C 1
ATOM 598 O O . ARG A 1 83 ? 13.106 1.824 1.976 1.00 48.75 83 ARG A O 1
ATOM 605 N N . SER A 1 84 ? 11.923 3.575 1.224 1.00 54.31 84 SER A N 1
ATOM 606 C CA . SER A 1 84 ? 11.594 4.125 2.543 1.00 54.31 84 SER A CA 1
ATOM 607 C C . SER A 1 84 ? 10.104 3.950 2.818 1.00 54.31 84 SER A C 1
ATOM 609 O O . SER A 1 84 ? 9.274 4.636 2.226 1.00 54.31 84 SER A O 1
ATOM 611 N N . ALA A 1 85 ? 9.774 3.044 3.737 1.00 52.62 85 ALA A N 1
ATOM 612 C CA . ALA A 1 85 ? 8.473 2.999 4.393 1.00 52.62 85 ALA A CA 1
ATOM 613 C C . ALA A 1 85 ? 8.555 3.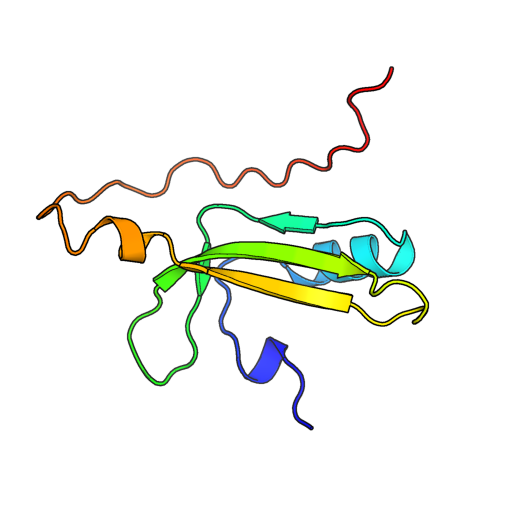881 5.648 1.00 52.62 85 ALA A C 1
ATOM 615 O O . ALA A 1 85 ? 8.894 3.403 6.726 1.00 52.62 85 ALA A O 1
ATOM 616 N N . ILE A 1 86 ? 8.326 5.188 5.499 1.00 51.50 86 ILE A N 1
ATOM 617 C CA . ILE A 1 86 ? 8.280 6.112 6.640 1.00 51.50 86 ILE A CA 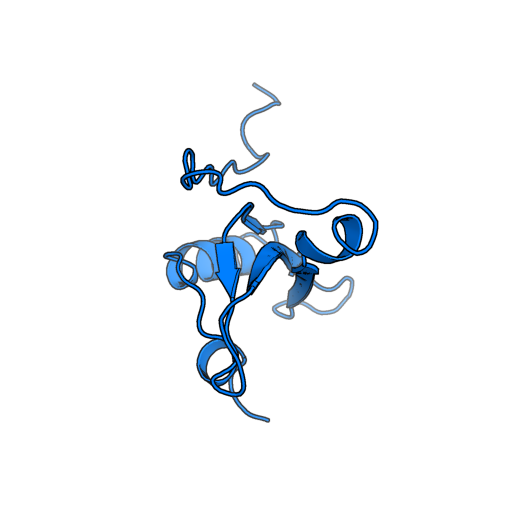1
ATOM 618 C C . ILE A 1 86 ? 6.822 6.239 7.074 1.00 51.50 86 ILE A C 1
ATOM 620 O O . ILE A 1 86 ? 5.997 6.817 6.367 1.00 51.50 86 ILE A O 1
ATOM 624 N N . GLY A 1 87 ? 6.505 5.697 8.248 1.00 48.28 87 GLY A N 1
ATOM 625 C CA . GLY A 1 87 ? 5.283 6.054 8.957 1.00 48.28 87 GLY A CA 1
ATOM 626 C C . GLY A 1 87 ? 5.444 7.456 9.540 1.00 48.28 87 GLY A C 1
ATOM 627 O O . GLY A 1 87 ? 6.351 7.690 10.329 1.00 48.28 87 GLY A O 1
ATOM 628 N N . MET A 1 88 ? 4.557 8.392 9.197 1.00 61.97 88 MET A N 1
ATOM 629 C CA . MET A 1 88 ? 4.528 9.750 9.776 1.00 61.97 88 MET A CA 1
ATOM 630 C C . MET A 1 88 ? 4.122 9.786 11.270 1.00 61.97 88 MET A C 1
ATOM 632 O O . MET A 1 88 ? 3.716 10.826 11.775 1.00 61.97 88 MET A O 1
ATOM 636 N N . ALA A 1 89 ? 4.212 8.667 11.992 1.00 53.88 89 ALA A N 1
ATOM 637 C CA . ALA A 1 89 ? 3.783 8.554 13.385 1.00 53.88 89 ALA A CA 1
ATOM 638 C C . ALA A 1 89 ? 4.849 8.989 14.414 1.00 53.88 89 ALA A C 1
ATOM 640 O O . ALA A 1 89 ? 4.532 9.060 15.594 1.00 53.88 89 ALA A O 1
ATOM 641 N N . GLU A 1 90 ? 6.084 9.300 14.001 1.00 53.53 90 GLU A N 1
ATOM 642 C CA . GLU A 1 90 ? 7.195 9.570 14.938 1.00 53.53 90 GLU A CA 1
ATOM 643 C C . GLU A 1 90 ? 7.648 11.042 14.994 1.00 53.53 90 GLU A C 1
ATOM 645 O O . GLU A 1 90 ? 8.511 11.390 15.789 1.00 53.53 90 GLU A O 1
ATOM 650 N N . M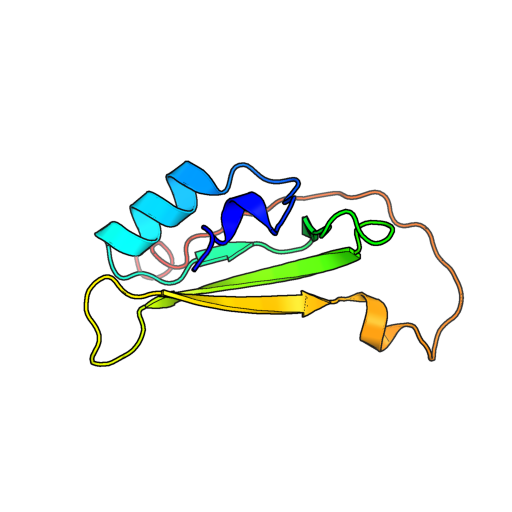ET A 1 91 ? 7.065 11.948 14.197 1.00 61.00 91 MET A N 1
ATOM 651 C CA . MET A 1 91 ? 7.557 13.336 14.075 1.00 61.00 91 MET A CA 1
ATOM 652 C C . MET A 1 91 ? 7.010 14.311 15.141 1.00 61.00 91 MET A C 1
ATOM 654 O O . MET A 1 91 ? 7.045 15.524 14.943 1.00 61.00 91 MET A O 1
ATOM 658 N N . LEU A 1 92 ? 6.472 13.792 16.250 1.00 50.81 92 LEU A N 1
ATOM 659 C CA . LEU A 1 92 ? 5.863 14.576 17.336 1.00 50.81 92 LEU A CA 1
ATOM 660 C C . LEU A 1 92 ? 6.352 14.168 18.742 1.00 50.81 92 LEU A C 1
ATOM 662 O O . LEU A 1 92 ? 5.617 14.351 19.712 1.00 50.81 92 LEU A O 1
ATOM 666 N N . ALA A 1 93 ? 7.570 13.634 18.865 1.00 45.56 93 ALA A N 1
ATOM 667 C CA . ALA A 1 93 ? 8.240 13.446 20.155 1.00 45.56 93 ALA A CA 1
ATOM 668 C C . ALA A 1 93 ? 9.506 14.304 20.246 1.00 45.56 93 ALA A C 1
ATOM 670 O O . ALA A 1 93 ? 10.267 14.329 19.251 1.00 45.56 93 ALA A O 1
#